Protein AF-A0A957WUE8-F1 (afdb_monomer)

Radius of gyration: 17.75 Å; Cα contacts (8 Å, |Δi|>4): 51; chains: 1; bounding box: 31×45×49 Å

Solvent-accessible surface area (backbone atoms only — not comparable to full-atom values): 7211 Å² total; per-residue (Å²): 131,87,86,70,81,79,68,88,46,72,67,47,45,59,75,66,65,68,94,65,69,52,59,74,86,46,88,83,69,72,92,52,35,81,82,57,84,63,49,58,64,50,58,54,53,50,49,57,65,71,68,47,90,60,97,74,84,88,83,90,88,83,77,65,88,89,73,46,63,64,24,46,49,42,42,35,46,56,55,40,45,75,71,75,43,90,77,88,84,81,59,62,85,82,68,52,58,80,90,70,69,75,81,79,133

Mean predicted aligned error: 7.58 Å

pLDDT: mean 86.25, std 13.27, range [43.59, 98.0]

Sequence (105 aa):
MSNHPLAKTLRDVFNEANPAPLQPGDRRYVDCTAVRGNDDAVKQLLNRITWSDELATTQLFTGHRGCGKSTELLRLQKRLEQVNYAVIYFEADDVIDVEDVVYSD

Foldseek 3Di:
DPPDPDDDDPVSVVVPPDLDQDAAPPPPDDDCCVVVVNDLPLVVVLCVVVVDPDPDDDDDDDDDPSPRSSNSVNNSCVVCVVVPDDDDDDDCVVPDPVVPPDDDD

Secondary structure (DSSP, 8-state):
---PPPP-SHHHHHHH---PPPPTT-TT----GGGTTT--HHHHHHHHHHS--SS---------TTSSHHHHHHHHHHHHHHTT-------HHHH--GGG-----

Structure (mmCIF, N/CA/C/O backbone):
data_AF-A0A957WUE8-F1
#
_entry.id   AF-A0A957WUE8-F1
#
loop_
_atom_site.group_PDB
_atom_site.id
_atom_site.type_symbol
_atom_site.label_atom_id
_atom_site.label_alt_id
_atom_site.label_comp_id
_atom_site.label_asym_id
_atom_site.label_entity_id
_atom_site.label_seq_id
_atom_site.pdbx_PDB_ins_code
_atom_site.Cartn_x
_atom_site.Cartn_y
_atom_site.Cartn_z
_atom_site.occupancy
_atom_site.B_iso_or_equiv
_atom_site.auth_seq_id
_atom_site.auth_comp_id
_atom_site.auth_asym_id
_atom_site.auth_atom_id
_atom_site.pdbx_PDB_model_num
ATOM 1 N N . MET A 1 1 ? -1.499 -14.944 -19.294 1.00 43.59 1 MET A N 1
ATOM 2 C CA . MET A 1 1 ? -0.138 -14.564 -19.732 1.00 43.59 1 MET A CA 1
ATOM 3 C C . MET A 1 1 ? -0.263 -13.275 -20.528 1.00 43.59 1 MET A C 1
ATOM 5 O O . MET A 1 1 ? -0.892 -13.309 -21.575 1.00 43.59 1 MET A O 1
ATOM 9 N N . SER A 1 2 ? 0.207 -12.133 -20.013 1.00 51.38 2 SER A N 1
ATOM 10 C CA . SER A 1 2 ? 0.182 -10.887 -20.790 1.00 51.38 2 SER A CA 1
ATOM 11 C C . SER A 1 2 ? 1.286 -10.933 -21.846 1.00 51.38 2 SER A C 1
ATOM 13 O O . SER A 1 2 ? 2.464 -11.098 -21.526 1.00 51.38 2 SER A O 1
ATOM 15 N N . ASN A 1 3 ? 0.878 -10.867 -23.110 1.00 59.09 3 ASN A N 1
ATOM 16 C CA . ASN A 1 3 ? 1.730 -11.030 -24.280 1.00 59.09 3 ASN A CA 1
ATOM 17 C C . ASN A 1 3 ? 2.454 -9.705 -24.573 1.00 59.09 3 ASN A C 1
ATOM 19 O O . ASN A 1 3 ? 2.099 -8.990 -25.505 1.00 59.09 3 ASN A O 1
ATOM 23 N N . HIS A 1 4 ? 3.411 -9.328 -23.723 1.00 66.75 4 HIS A N 1
ATOM 24 C CA . HIS A 1 4 ? 4.265 -8.179 -24.018 1.00 66.75 4 HIS A CA 1
ATOM 25 C C . HIS A 1 4 ? 5.366 -8.630 -24.983 1.00 66.75 4 HIS A C 1
ATOM 27 O O . HIS A 1 4 ? 6.120 -9.543 -24.628 1.00 66.75 4 HIS A O 1
ATOM 33 N N . PRO A 1 5 ? 5.470 -8.042 -26.188 1.00 76.44 5 PRO A N 1
ATOM 34 C CA . PRO A 1 5 ? 6.577 -8.339 -27.084 1.00 76.44 5 PRO A CA 1
ATOM 35 C C . PRO A 1 5 ? 7.899 -8.022 -26.378 1.00 76.44 5 PRO A C 1
ATOM 37 O O . PRO A 1 5 ? 8.038 -6.982 -25.738 1.00 76.44 5 PRO A O 1
ATOM 40 N N . LEU A 1 6 ? 8.866 -8.938 -26.462 1.00 82.75 6 LEU A N 1
ATOM 41 C CA . LEU A 1 6 ? 10.192 -8.706 -25.895 1.00 82.75 6 LEU A CA 1
ATOM 42 C C . LEU A 1 6 ? 10.879 -7.565 -26.652 1.00 82.75 6 LEU A C 1
ATOM 44 O O . LEU A 1 6 ? 10.886 -7.548 -27.886 1.00 82.75 6 LEU A O 1
ATOM 48 N N . ALA A 1 7 ? 11.474 -6.640 -25.898 1.00 88.44 7 ALA A N 1
ATOM 49 C CA . ALA A 1 7 ? 12.304 -5.573 -26.437 1.00 88.44 7 ALA A CA 1
ATOM 50 C C . ALA A 1 7 ? 13.466 -6.158 -27.259 1.00 88.44 7 ALA A C 1
ATOM 52 O O . ALA A 1 7 ? 14.087 -7.142 -26.848 1.00 88.44 7 ALA A O 1
ATOM 53 N N . LYS A 1 8 ? 13.764 -5.558 -28.418 1.00 93.56 8 LYS A N 1
ATOM 54 C CA . LYS A 1 8 ? 14.837 -6.016 -29.323 1.00 93.56 8 LYS A CA 1
ATOM 55 C C . LYS A 1 8 ? 16.024 -5.060 -29.350 1.00 93.56 8 LYS A C 1
ATOM 57 O O . LYS A 1 8 ? 17.119 -5.452 -29.744 1.00 93.56 8 LYS A O 1
ATOM 62 N N . THR A 1 9 ? 15.813 -3.815 -28.940 1.00 94.44 9 THR A N 1
ATOM 63 C CA . THR A 1 9 ? 16.832 -2.766 -28.898 1.00 94.44 9 THR A CA 1
ATOM 64 C C . THR A 1 9 ? 16.848 -2.062 -27.542 1.00 94.44 9 THR A C 1
ATOM 66 O O . THR A 1 9 ? 15.867 -2.088 -26.799 1.00 94.44 9 THR A O 1
ATOM 69 N N . LEU A 1 10 ? 17.949 -1.371 -27.224 1.00 91.81 10 LEU A N 1
ATOM 70 C CA . LEU A 1 10 ? 18.028 -0.521 -26.027 1.00 91.81 10 LEU A CA 1
ATOM 71 C C . LEU A 1 10 ? 16.997 0.615 -26.046 1.00 91.81 10 LEU A C 1
ATOM 73 O O . LEU A 1 10 ? 16.517 1.020 -24.992 1.00 91.81 10 LEU A O 1
ATOM 77 N N . ARG A 1 11 ? 16.631 1.107 -27.237 1.00 92.25 11 ARG A N 1
ATOM 78 C CA . ARG A 1 11 ? 15.576 2.113 -27.402 1.00 92.25 11 ARG A CA 1
ATOM 79 C C . ARG A 1 11 ? 14.217 1.557 -26.980 1.00 92.25 11 ARG A C 1
ATOM 81 O O . ARG A 1 11 ? 13.476 2.255 -26.298 1.00 92.25 11 ARG A O 1
ATOM 88 N N . ASP A 1 12 ? 13.920 0.311 -27.344 1.00 91.38 12 ASP A N 1
ATOM 89 C CA . ASP A 1 12 ? 12.683 -0.361 -26.929 1.00 91.38 12 ASP A CA 1
ATOM 90 C C . ASP A 1 12 ? 12.650 -0.517 -25.406 1.00 91.38 12 ASP A C 1
ATOM 92 O O . ASP A 1 12 ? 11.649 -0.200 -24.776 1.00 91.38 12 ASP A O 1
ATOM 96 N N . VAL A 1 13 ? 13.771 -0.929 -24.798 1.00 88.44 13 VAL A N 1
ATOM 97 C CA . VAL A 1 13 ? 13.881 -1.034 -23.333 1.00 88.44 13 VAL A CA 1
ATOM 98 C C . VAL A 1 13 ? 13.649 0.319 -22.667 1.00 88.44 13 VAL A C 1
ATOM 100 O O . VAL A 1 13 ? 12.870 0.395 -21.725 1.00 88.44 13 VAL A O 1
ATOM 103 N N . PHE A 1 14 ? 14.301 1.380 -23.148 1.00 88.19 14 PHE A N 1
ATOM 104 C CA . PHE A 1 14 ? 14.158 2.721 -22.581 1.00 88.19 14 PHE A CA 1
ATOM 105 C C . PHE A 1 14 ? 12.711 3.219 -22.642 1.00 88.19 14 PHE A C 1
ATOM 107 O O . PHE A 1 14 ? 12.207 3.745 -21.656 1.00 88.19 14 PHE A O 1
ATOM 114 N N . ASN A 1 15 ? 12.038 3.021 -23.777 1.00 86.12 15 ASN A N 1
ATOM 115 C CA . ASN A 1 15 ? 10.661 3.476 -23.958 1.00 86.12 15 ASN A CA 1
ATOM 116 C C . ASN A 1 15 ? 9.651 2.664 -23.135 1.00 86.12 15 ASN A C 1
ATOM 118 O O . ASN A 1 15 ? 8.626 3.214 -22.745 1.00 86.12 15 ASN A O 1
ATOM 122 N N . GLU A 1 16 ? 9.933 1.387 -22.857 1.00 84.31 16 GLU A N 1
ATOM 123 C CA . GLU A 1 16 ? 9.030 0.529 -22.079 1.00 84.31 16 GLU A CA 1
ATOM 124 C C . GLU A 1 16 ? 9.331 0.491 -20.577 1.00 84.31 16 GLU A C 1
ATOM 126 O O . GLU A 1 16 ? 8.492 0.069 -19.774 1.00 84.31 16 GLU A O 1
ATOM 131 N N . ALA A 1 17 ? 10.517 0.936 -20.161 1.00 82.56 17 ALA A N 1
ATOM 132 C CA . ALA A 1 17 ? 10.899 1.028 -18.759 1.00 82.56 17 ALA A CA 1
ATOM 133 C C . ALA A 1 17 ? 10.210 2.223 -18.078 1.00 82.56 17 ALA A C 1
ATOM 135 O O . ALA A 1 17 ? 10.828 3.248 -17.799 1.00 82.56 17 ALA A O 1
ATOM 136 N N . ASN A 1 18 ? 8.919 2.072 -17.777 1.00 82.19 18 ASN A N 1
ATOM 137 C CA . ASN A 1 18 ? 8.146 3.051 -17.021 1.00 82.19 18 ASN A CA 1
ATOM 138 C C . ASN A 1 18 ? 8.111 2.688 -15.518 1.00 82.19 18 ASN A C 1
ATOM 140 O O . ASN A 1 18 ? 7.484 1.684 -15.156 1.00 82.19 18 ASN A O 1
ATOM 144 N N . PRO A 1 19 ? 8.752 3.472 -14.627 1.00 82.00 19 PRO A N 1
ATOM 145 C CA . PRO A 1 19 ? 8.807 3.209 -13.188 1.00 82.00 19 PRO A CA 1
ATOM 146 C C . PRO A 1 19 ? 7.518 3.635 -12.458 1.00 82.00 19 PRO A C 1
ATOM 148 O O . PRO A 1 19 ? 7.558 4.399 -11.494 1.00 82.00 19 PRO A O 1
ATOM 151 N N . ALA A 1 20 ? 6.373 3.126 -12.907 1.00 89.44 20 ALA A N 1
ATOM 152 C CA . ALA A 1 20 ? 5.089 3.319 -12.243 1.00 89.44 20 ALA A CA 1
ATOM 153 C C . ALA A 1 20 ? 4.912 2.344 -11.057 1.00 89.44 20 ALA A C 1
ATOM 155 O O . ALA A 1 20 ? 5.487 1.246 -11.073 1.00 89.44 20 ALA A O 1
ATOM 156 N N . PRO A 1 21 ? 4.098 2.696 -10.041 1.00 92.81 21 PRO A N 1
ATOM 157 C CA . PRO A 1 21 ? 3.716 1.764 -8.982 1.00 92.81 21 PRO A CA 1
ATOM 158 C C . PRO A 1 21 ? 3.122 0.472 -9.560 1.00 92.81 21 PRO A C 1
ATOM 160 O O . PRO A 1 21 ? 2.310 0.502 -10.487 1.00 92.81 21 PRO A O 1
ATOM 163 N N . LEU A 1 22 ? 3.528 -0.680 -9.022 1.00 94.19 22 LEU A N 1
ATOM 164 C CA . LEU A 1 22 ? 3.008 -1.967 -9.481 1.00 94.19 22 LEU A CA 1
ATOM 165 C C . LEU A 1 22 ? 1.676 -2.270 -8.802 1.00 94.19 22 LEU A C 1
ATOM 167 O O . LEU A 1 22 ? 1.544 -2.146 -7.584 1.00 94.19 22 LEU A O 1
ATOM 171 N N . GLN A 1 23 ? 0.714 -2.736 -9.595 1.00 95.38 23 GLN A N 1
ATOM 172 C CA . GLN A 1 23 ? -0.584 -3.152 -9.082 1.00 95.38 23 GLN A CA 1
ATOM 173 C C . GLN A 1 23 ? -0.471 -4.466 -8.288 1.00 95.38 23 GLN A C 1
ATOM 175 O O . GLN A 1 23 ? 0.395 -5.303 -8.573 1.00 95.38 23 GLN A O 1
ATOM 180 N N . PRO A 1 24 ? -1.347 -4.711 -7.302 1.00 94.94 24 PRO A N 1
ATOM 181 C CA . PRO A 1 24 ? -1.269 -5.923 -6.497 1.00 94.94 24 PRO A CA 1
ATOM 182 C C . PRO A 1 24 ? -1.470 -7.207 -7.319 1.00 94.94 24 PRO A C 1
ATOM 184 O O . PRO A 1 24 ? -2.545 -7.460 -7.865 1.00 94.94 24 PRO A O 1
ATOM 187 N N . GLY A 1 25 ? -0.458 -8.079 -7.331 1.00 93.81 25 GLY A N 1
ATOM 188 C CA . GLY A 1 25 ? -0.444 -9.308 -8.139 1.00 93.81 25 GLY A CA 1
ATOM 189 C C . GLY A 1 25 ? 0.251 -9.156 -9.495 1.00 93.81 25 GLY A C 1
ATOM 190 O O . GLY A 1 25 ? 0.271 -10.107 -10.275 1.00 93.81 25 GLY A O 1
ATOM 191 N N . ASP A 1 26 ? 0.841 -7.992 -9.781 1.00 94.06 26 ASP A N 1
ATOM 192 C CA . ASP A 1 26 ? 1.690 -7.807 -10.952 1.00 94.06 26 ASP A CA 1
ATOM 193 C C . ASP A 1 26 ? 2.901 -8.754 -10.907 1.00 94.06 26 ASP A C 1
ATOM 195 O O . ASP A 1 26 ? 3.655 -8.797 -9.933 1.00 94.06 26 ASP A O 1
ATOM 199 N N . ARG A 1 27 ? 3.111 -9.493 -12.000 1.00 91.44 27 ARG A N 1
ATOM 200 C CA . ARG A 1 27 ? 4.206 -10.465 -12.160 1.00 91.44 27 ARG A CA 1
ATOM 201 C C . ARG A 1 27 ? 5.607 -9.851 -12.0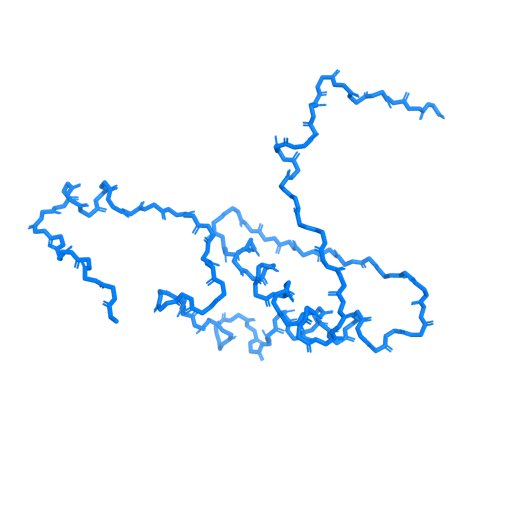83 1.00 91.44 27 ARG A C 1
ATOM 203 O O . ARG A 1 27 ? 6.578 -10.592 -11.980 1.00 91.44 27 ARG A O 1
ATOM 210 N N . ARG A 1 28 ? 5.725 -8.529 -12.231 1.00 90.12 28 ARG A N 1
ATOM 211 C CA . ARG A 1 28 ? 6.993 -7.792 -12.140 1.00 90.12 28 ARG A CA 1
ATOM 212 C C . ARG A 1 28 ? 7.423 -7.555 -10.693 1.00 90.12 28 ARG A C 1
ATOM 214 O O . ARG A 1 28 ? 8.555 -7.134 -10.479 1.00 90.12 28 ARG A O 1
ATOM 221 N N . TYR A 1 29 ? 6.541 -7.784 -9.716 1.00 92.94 29 TYR A N 1
ATOM 222 C CA . TYR A 1 29 ? 6.880 -7.613 -8.309 1.00 92.94 29 TYR A CA 1
ATOM 223 C C . TYR A 1 29 ? 7.952 -8.620 -7.889 1.00 92.94 29 TYR A C 1
ATOM 225 O O . TYR A 1 29 ? 7.809 -9.824 -8.100 1.00 92.94 29 TYR A O 1
ATOM 233 N N . VAL A 1 30 ? 9.007 -8.114 -7.258 1.00 92.06 30 VAL A N 1
ATOM 234 C CA . VAL A 1 30 ? 10.072 -8.920 -6.664 1.00 92.06 30 VAL A CA 1
ATOM 235 C C . VAL A 1 30 ? 10.049 -8.679 -5.165 1.00 92.06 30 VAL A C 1
ATOM 237 O O . VAL A 1 30 ? 10.124 -7.536 -4.717 1.00 92.06 30 VAL A O 1
ATOM 240 N N . ASP A 1 31 ? 9.943 -9.760 -4.397 1.00 90.94 31 ASP A N 1
ATOM 241 C CA . ASP A 1 31 ? 10.024 -9.693 -2.945 1.00 90.94 31 ASP A CA 1
ATOM 242 C C . ASP A 1 31 ? 11.474 -9.421 -2.518 1.00 90.94 31 ASP A C 1
ATOM 244 O O . ASP A 1 31 ? 12.371 -10.248 -2.694 1.00 90.94 31 ASP A O 1
ATOM 248 N N . CYS A 1 32 ? 11.696 -8.229 -1.967 1.00 88.75 32 CYS A N 1
ATOM 249 C CA . CYS A 1 32 ? 12.985 -7.789 -1.451 1.00 88.75 32 CYS A CA 1
ATOM 250 C C . CYS A 1 32 ? 13.080 -7.867 0.082 1.00 88.75 32 CYS A C 1
ATOM 252 O O . CYS A 1 32 ? 14.026 -7.311 0.642 1.00 88.75 32 CYS A O 1
ATOM 254 N N . THR A 1 33 ? 12.147 -8.515 0.786 1.00 89.06 33 THR A N 1
ATOM 255 C CA . THR A 1 33 ? 12.124 -8.560 2.259 1.00 89.06 33 THR A CA 1
ATOM 256 C C . THR A 1 33 ? 13.447 -9.058 2.845 1.00 89.06 33 THR A C 1
ATOM 258 O O . THR A 1 33 ? 13.986 -8.422 3.751 1.00 89.06 33 THR A O 1
ATOM 261 N N . ALA A 1 34 ? 14.047 -10.103 2.266 1.00 89.38 34 ALA A N 1
ATOM 262 C CA . ALA A 1 34 ? 15.321 -10.662 2.734 1.00 89.38 34 ALA A CA 1
ATOM 263 C C . ALA A 1 34 ? 16.481 -9.645 2.743 1.00 89.38 34 ALA A C 1
ATOM 265 O O . ALA A 1 34 ? 17.389 -9.745 3.563 1.00 89.38 34 ALA A O 1
ATOM 266 N N . VAL A 1 35 ? 16.444 -8.643 1.858 1.00 87.19 35 VAL A N 1
ATOM 267 C CA . VAL A 1 35 ? 17.472 -7.591 1.753 1.00 87.19 35 VAL A CA 1
ATOM 268 C C . VAL A 1 35 ? 17.026 -6.260 2.370 1.00 87.19 35 VAL A C 1
ATOM 270 O O . VAL A 1 35 ? 17.790 -5.299 2.382 1.00 87.19 35 VAL A O 1
ATOM 273 N N . ARG A 1 36 ? 15.800 -6.193 2.906 1.00 82.31 36 ARG A N 1
ATOM 274 C CA . ARG A 1 36 ? 15.190 -5.016 3.554 1.00 82.31 36 ARG A CA 1
ATOM 275 C C . ARG A 1 36 ? 14.981 -5.242 5.055 1.00 82.31 36 ARG A C 1
ATOM 277 O O . ARG A 1 36 ? 13.942 -4.902 5.604 1.00 82.31 36 ARG A O 1
ATOM 284 N N . GLY A 1 37 ? 15.964 -5.850 5.717 1.00 80.25 37 GLY A N 1
ATOM 285 C CA . GLY A 1 37 ? 15.910 -6.100 7.162 1.00 80.25 37 GLY A CA 1
ATOM 286 C C . GLY A 1 37 ? 15.061 -7.306 7.572 1.00 80.25 37 GLY A C 1
ATOM 287 O O . GLY A 1 37 ? 14.817 -7.487 8.759 1.00 80.25 37 GLY A O 1
ATOM 288 N N . ASN A 1 38 ? 14.663 -8.148 6.612 1.00 83.12 38 ASN A N 1
ATOM 289 C CA . ASN A 1 38 ? 13.938 -9.398 6.839 1.00 83.12 38 ASN A CA 1
ATOM 290 C C . ASN A 1 38 ? 12.554 -9.224 7.492 1.00 83.12 38 ASN A C 1
ATOM 292 O O . ASN A 1 38 ? 12.085 -10.110 8.204 1.00 83.12 38 ASN A O 1
ATOM 296 N N . ASP A 1 39 ? 11.896 -8.094 7.223 1.00 85.00 39 ASP A N 1
ATOM 297 C CA . ASP A 1 39 ? 10.546 -7.807 7.704 1.00 85.00 39 ASP A CA 1
ATOM 298 C C . ASP A 1 39 ? 9.638 -7.282 6.569 1.00 85.00 39 ASP A C 1
ATOM 300 O O . ASP A 1 39 ? 10.057 -6.492 5.718 1.00 85.00 39 ASP A O 1
ATOM 304 N N . ASP A 1 40 ? 8.391 -7.760 6.518 1.00 89.88 40 ASP A N 1
ATOM 305 C CA . ASP A 1 40 ? 7.388 -7.338 5.530 1.00 89.88 40 ASP A CA 1
ATOM 306 C C . ASP A 1 40 ? 6.689 -6.079 6.053 1.00 89.88 40 ASP A C 1
ATOM 308 O O . ASP A 1 40 ? 5.760 -6.149 6.862 1.00 89.88 40 ASP A O 1
ATOM 312 N N . ALA A 1 41 ? 7.124 -4.915 5.567 1.00 89.88 41 ALA A N 1
ATOM 313 C CA . ALA A 1 41 ? 6.552 -3.625 5.948 1.00 89.88 41 ALA A CA 1
ATOM 314 C C . ALA A 1 41 ? 5.025 -3.569 5.752 1.00 89.88 41 ALA A C 1
ATOM 316 O O . ALA A 1 41 ? 4.319 -2.984 6.574 1.00 89.88 41 ALA A O 1
ATOM 317 N N . VAL A 1 42 ? 4.488 -4.230 4.717 1.00 94.06 42 VAL A N 1
ATOM 318 C CA . VAL A 1 42 ? 3.037 -4.288 4.483 1.00 94.06 42 VAL A CA 1
ATOM 319 C C . VAL A 1 42 ? 2.348 -5.084 5.583 1.00 94.06 42 VAL A C 1
ATOM 321 O O . VAL A 1 42 ? 1.286 -4.689 6.060 1.00 94.06 42 VAL A O 1
ATOM 324 N N . LYS A 1 43 ? 2.944 -6.198 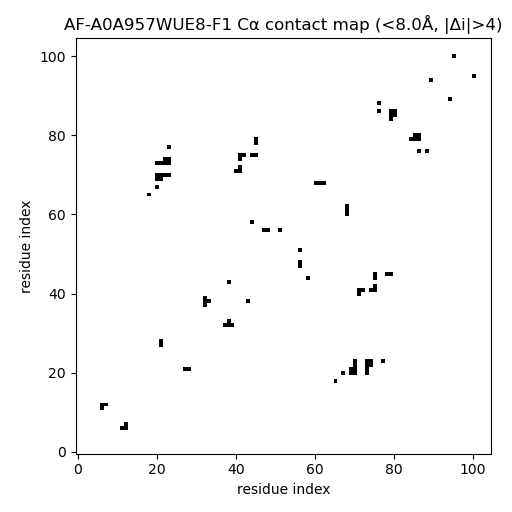6.020 1.00 95.00 43 LYS A N 1
ATOM 325 C CA . LYS A 1 43 ? 2.414 -6.995 7.134 1.00 95.00 43 LYS A CA 1
ATOM 326 C C . LYS A 1 43 ? 2.446 -6.210 8.447 1.00 95.00 43 LYS A C 1
ATOM 328 O O . LYS A 1 43 ? 1.475 -6.263 9.195 1.00 95.00 43 LYS A O 1
ATOM 333 N N . GLN A 1 44 ? 3.515 -5.463 8.713 1.00 94.12 44 GLN A N 1
ATOM 334 C CA . GLN A 1 44 ? 3.610 -4.628 9.915 1.00 94.12 44 GLN A CA 1
ATOM 335 C C . GLN A 1 44 ? 2.532 -3.539 9.952 1.00 94.12 44 GL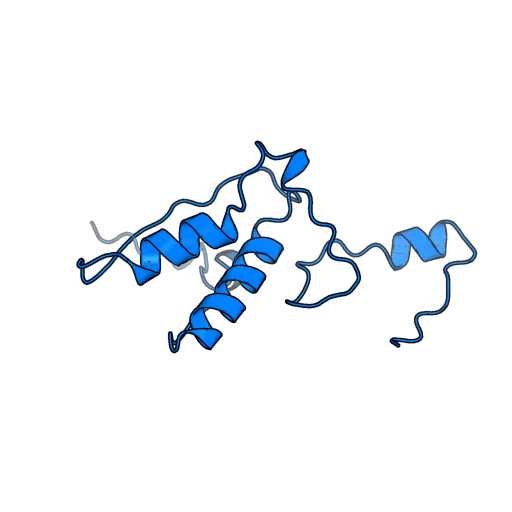N A C 1
ATOM 337 O O . GLN A 1 44 ? 1.874 -3.366 10.978 1.00 94.12 44 GLN A O 1
ATOM 342 N N . LEU A 1 45 ? 2.325 -2.833 8.834 1.00 96.19 45 LEU A N 1
ATOM 343 C CA . LEU A 1 45 ? 1.280 -1.813 8.721 1.00 96.19 45 LEU A CA 1
ATOM 344 C C . LEU A 1 45 ? -0.117 -2.425 8.878 1.00 96.19 45 LEU A C 1
ATOM 346 O O . LEU A 1 45 ? -0.910 -1.924 9.671 1.00 96.19 45 LEU A O 1
ATOM 350 N N . LEU A 1 46 ? -0.388 -3.544 8.197 1.00 97.06 46 LEU A N 1
ATOM 351 C CA . LEU A 1 46 ? -1.656 -4.267 8.311 1.00 97.06 46 LEU A CA 1
ATOM 352 C C . LEU A 1 46 ? -1.951 -4.660 9.761 1.00 97.06 46 LEU A C 1
ATOM 354 O O . LEU A 1 46 ? -3.037 -4.384 10.261 1.00 97.06 46 LEU A O 1
ATOM 358 N N . ASN A 1 47 ? -0.985 -5.269 10.450 1.00 96.06 47 ASN A N 1
ATOM 359 C CA . ASN A 1 47 ? -1.146 -5.677 11.844 1.00 96.06 47 ASN A CA 1
ATOM 360 C C . ASN A 1 47 ? -1.397 -4.469 12.750 1.00 96.06 47 ASN A C 1
ATOM 362 O O . ASN A 1 47 ? -2.277 -4.514 13.600 1.00 96.06 47 ASN A O 1
ATOM 366 N N . ARG A 1 48 ? -0.663 -3.367 12.551 1.00 95.62 48 ARG A N 1
ATOM 367 C CA . ARG A 1 48 ? -0.861 -2.150 13.346 1.00 95.62 48 ARG A CA 1
ATOM 368 C C . ARG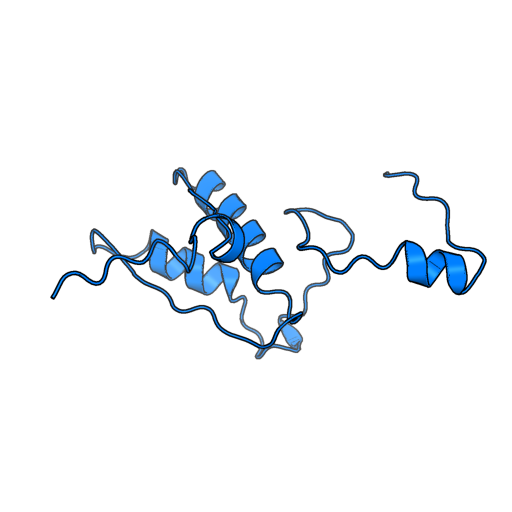 A 1 48 ? -2.262 -1.561 13.175 1.00 95.62 48 ARG A C 1
ATOM 370 O O . ARG A 1 48 ? -2.824 -1.108 14.161 1.00 95.62 48 ARG A O 1
ATOM 377 N N . ILE A 1 49 ? -2.811 -1.576 11.962 1.00 95.88 49 ILE A N 1
ATOM 378 C CA . ILE A 1 49 ? -4.167 -1.075 11.690 1.00 95.88 49 ILE A CA 1
ATOM 379 C C . ILE A 1 49 ? -5.229 -2.036 12.244 1.00 95.88 49 ILE A C 1
ATOM 381 O O . ILE A 1 49 ? -6.198 -1.596 12.849 1.00 95.88 49 ILE A O 1
ATOM 385 N N . THR A 1 50 ? -5.055 -3.344 12.043 1.00 95.75 50 THR A N 1
ATOM 386 C CA . THR A 1 50 ? -6.092 -4.353 12.338 1.00 95.75 50 THR A CA 1
ATOM 387 C C . THR A 1 50 ? -6.127 -4.823 13.788 1.00 95.75 50 THR A C 1
ATOM 389 O O . THR A 1 50 ? -7.153 -5.331 14.227 1.00 95.75 50 THR A O 1
ATOM 392 N N . TRP A 1 51 ? -5.026 -4.693 14.531 1.00 96.06 51 TRP A N 1
ATOM 393 C CA . TRP A 1 51 ? -4.948 -5.106 15.938 1.00 96.06 51 TRP A CA 1
ATOM 394 C C . TRP A 1 51 ? -5.116 -3.951 16.923 1.00 96.06 51 TRP A C 1
ATOM 396 O O . TRP A 1 51 ? -5.032 -4.174 18.127 1.00 96.06 51 TRP A O 1
ATOM 406 N N . SER A 1 52 ? -5.264 -2.717 16.444 1.00 95.50 52 SER A N 1
ATOM 407 C CA . SER A 1 52 ? -5.437 -1.578 17.337 1.00 95.50 52 SER A CA 1
ATOM 408 C C . SER A 1 52 ? -6.865 -1.529 17.869 1.00 95.50 52 SER A C 1
ATOM 410 O O . SER A 1 52 ? -7.812 -1.552 17.089 1.00 95.50 52 SER A O 1
ATOM 412 N N . ASP A 1 53 ? -6.999 -1.407 19.189 1.00 94.44 53 ASP A N 1
ATOM 413 C CA . ASP A 1 53 ? -8.276 -1.101 19.844 1.00 94.44 53 ASP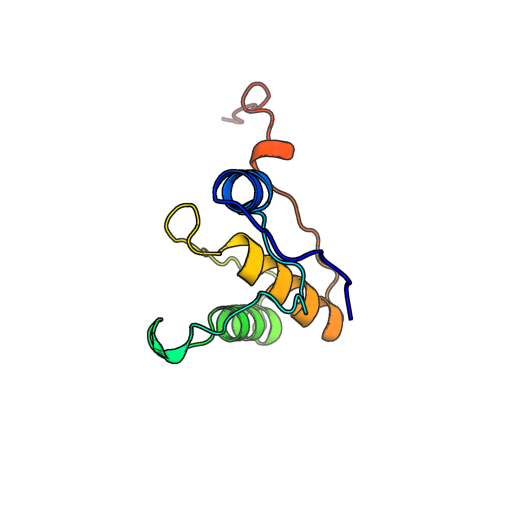 A CA 1
ATOM 414 C C . ASP A 1 53 ? -8.635 0.399 19.749 1.00 94.44 53 ASP A C 1
ATOM 416 O O . ASP A 1 53 ? -9.744 0.803 20.098 1.00 94.44 53 ASP A O 1
ATOM 420 N N . GLU A 1 54 ? -7.703 1.239 19.278 1.00 92.88 54 GLU A N 1
ATOM 421 C CA . GLU A 1 54 ? -7.927 2.669 19.065 1.00 92.88 54 GLU A CA 1
ATOM 422 C C . GLU A 1 54 ? -8.770 2.905 17.810 1.00 92.88 54 GLU A C 1
ATOM 424 O O . GLU A 1 54 ? -8.585 2.262 16.776 1.00 92.88 54 GLU A O 1
ATOM 429 N N . LEU A 1 55 ? -9.652 3.907 17.862 1.00 84.00 55 LEU A N 1
ATOM 430 C CA . LEU A 1 55 ? -10.520 4.261 16.732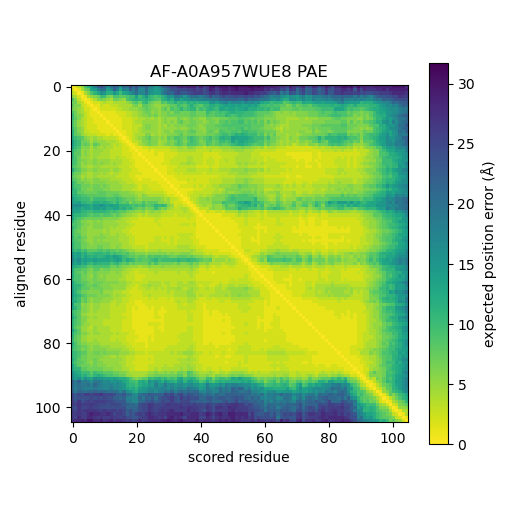 1.00 84.00 55 LEU A CA 1
ATOM 431 C C . LEU A 1 55 ? -9.746 4.764 15.505 1.00 84.00 55 LEU A C 1
ATOM 433 O O . LEU A 1 55 ? -10.244 4.673 14.384 1.00 84.00 55 LEU A O 1
ATOM 437 N N . ALA A 1 56 ? -8.552 5.324 15.706 1.00 89.25 56 ALA A N 1
ATOM 438 C CA . ALA A 1 56 ? -7.725 5.865 14.641 1.00 89.25 56 ALA A CA 1
ATOM 439 C C . ALA A 1 56 ? -6.246 5.604 14.917 1.00 89.25 56 ALA A C 1
ATOM 441 O O . ALA A 1 56 ? -5.754 5.786 16.029 1.00 89.25 56 ALA A O 1
ATOM 442 N N . THR A 1 57 ? -5.518 5.226 13.870 1.00 94.00 57 THR A N 1
ATOM 443 C CA . THR A 1 57 ? -4.070 5.052 13.924 1.00 94.00 57 THR A CA 1
ATOM 444 C C . THR A 1 57 ? -3.419 5.814 12.779 1.00 94.00 57 THR A C 1
ATOM 446 O O . THR A 1 57 ? -3.976 5.907 11.688 1.00 94.00 57 THR A O 1
ATOM 449 N N . THR A 1 58 ? -2.220 6.339 13.021 1.00 94.50 58 THR A N 1
ATOM 450 C CA . THR A 1 58 ? -1.436 7.057 12.009 1.00 94.50 58 THR A CA 1
ATOM 451 C C . THR A 1 58 ? -0.096 6.363 11.840 1.00 94.50 58 THR A C 1
ATOM 453 O O . THR A 1 58 ? 0.602 6.094 12.821 1.00 94.50 58 THR A O 1
ATOM 456 N N . GLN A 1 59 ? 0.282 6.060 10.599 1.00 94.25 59 GLN A N 1
ATOM 457 C CA . GLN A 1 59 ? 1.577 5.460 10.285 1.00 94.25 59 GLN A CA 1
ATOM 458 C C . GLN A 1 59 ? 2.342 6.317 9.286 1.00 94.25 59 GLN A C 1
ATOM 460 O O . GLN A 1 59 ? 1.818 6.714 8.250 1.00 94.25 59 GLN A O 1
ATOM 465 N N . LEU A 1 60 ? 3.617 6.550 9.586 1.00 94.12 60 LEU A N 1
ATOM 466 C CA . LEU A 1 60 ? 4.555 7.185 8.675 1.00 94.12 60 LEU A CA 1
ATOM 467 C C . LEU A 1 60 ? 5.329 6.101 7.917 1.00 94.12 60 LEU A C 1
ATOM 469 O O . LEU A 1 60 ? 6.105 5.358 8.517 1.00 94.12 60 LEU A O 1
ATOM 473 N N . PHE A 1 61 ? 5.132 6.022 6.602 1.00 92.62 61 PHE A N 1
ATOM 474 C CA . PHE A 1 61 ? 5.847 5.093 5.728 1.00 92.62 61 PHE A CA 1
ATOM 475 C C . PHE A 1 61 ? 6.763 5.858 4.764 1.00 92.62 61 PHE A C 1
ATOM 477 O O . PHE A 1 61 ? 6.313 6.454 3.786 1.00 92.62 61 PHE A O 1
ATOM 484 N N . THR A 1 62 ? 8.063 5.880 5.063 1.00 91.62 62 THR A N 1
ATOM 485 C CA . THR A 1 62 ? 9.049 6.743 4.391 1.00 91.62 62 THR A CA 1
ATOM 486 C C . THR A 1 62 ? 10.105 5.954 3.627 1.00 91.62 62 THR A C 1
ATOM 488 O O . THR A 1 62 ? 10.233 4.738 3.738 1.00 91.62 62 THR A O 1
ATOM 491 N N . GLY A 1 63 ? 10.856 6.665 2.786 1.00 88.81 63 GLY A N 1
ATOM 492 C CA . GLY A 1 63 ? 11.914 6.099 1.957 1.00 88.81 63 GLY A CA 1
ATOM 493 C C . GLY A 1 63 ? 12.177 6.947 0.717 1.00 88.81 63 GLY A C 1
ATOM 494 O O . GLY A 1 63 ? 11.359 7.788 0.334 1.00 88.81 63 GLY A O 1
ATOM 495 N N . HIS A 1 64 ? 13.308 6.713 0.059 1.00 90.19 64 HIS A N 1
ATOM 496 C CA . HIS A 1 64 ? 13.728 7.475 -1.120 1.00 90.19 64 HIS A CA 1
ATOM 497 C C . HIS A 1 64 ? 12.733 7.381 -2.295 1.00 90.19 64 HIS A C 1
ATOM 499 O O . HIS A 1 64 ? 11.918 6.455 -2.392 1.00 90.19 64 HIS A O 1
ATOM 505 N N . ARG A 1 65 ? 12.770 8.354 -3.213 1.00 88.19 65 ARG A N 1
ATOM 506 C CA . ARG A 1 65 ? 12.005 8.288 -4.471 1.00 88.19 65 ARG A CA 1
ATOM 507 C C . ARG A 1 65 ? 12.407 7.024 -5.244 1.00 88.19 65 ARG A C 1
ATOM 509 O O . ARG A 1 65 ? 13.580 6.680 -5.296 1.00 88.19 65 ARG A O 1
ATOM 516 N N . GLY A 1 66 ? 11.426 6.311 -5.796 1.00 87.56 66 GLY A N 1
ATOM 517 C CA . GLY A 1 66 ? 11.672 5.082 -6.559 1.00 87.56 66 GLY A CA 1
ATOM 518 C C . GLY A 1 66 ? 11.973 3.822 -5.735 1.00 87.56 66 GLY A C 1
ATOM 519 O O . GLY A 1 66 ? 12.146 2.765 -6.327 1.00 87.56 66 GLY A O 1
ATOM 520 N N . CYS A 1 67 ? 11.974 3.859 -4.392 1.00 89.38 67 CYS A N 1
ATOM 521 C CA . CYS A 1 67 ? 12.217 2.645 -3.588 1.00 89.38 67 CYS A CA 1
ATOM 522 C C . CYS A 1 67 ? 11.019 1.668 -3.513 1.00 89.38 67 CYS A C 1
ATOM 524 O O . CYS A 1 67 ? 11.121 0.607 -2.893 1.00 89.38 67 CYS A O 1
ATOM 526 N N . GLY A 1 68 ? 9.894 2.007 -4.155 1.00 91.56 68 GLY A N 1
ATOM 527 C CA . GLY A 1 68 ? 8.705 1.154 -4.252 1.00 91.56 68 GLY A CA 1
ATOM 528 C C . GLY A 1 68 ? 7.604 1.433 -3.225 1.00 91.56 68 GLY A C 1
ATOM 529 O O . GLY A 1 68 ? 6.707 0.613 -3.094 1.00 91.56 68 GLY A O 1
ATOM 530 N N . LYS A 1 69 ? 7.629 2.570 -2.513 1.00 93.00 69 LYS A N 1
ATOM 531 C CA . LYS A 1 69 ? 6.623 2.887 -1.476 1.00 93.00 69 LYS A CA 1
ATOM 532 C C . LYS A 1 69 ? 5.180 2.767 -1.970 1.00 93.00 69 LYS A C 1
ATOM 534 O O . LYS A 1 69 ? 4.401 2.057 -1.354 1.00 93.00 69 LYS A O 1
ATOM 539 N N . SER A 1 70 ? 4.841 3.405 -3.092 1.00 94.50 70 SER A N 1
ATOM 540 C CA . SER A 1 70 ? 3.485 3.354 -3.653 1.00 94.50 70 SER A CA 1
ATOM 541 C C . SER A 1 70 ? 3.074 1.926 -4.025 1.00 94.50 70 SER A C 1
ATOM 543 O O . SER A 1 70 ? 1.957 1.522 -3.737 1.00 94.50 70 SER A O 1
ATOM 545 N N . THR A 1 71 ? 3.995 1.113 -4.560 1.00 95.12 71 THR A N 1
ATOM 546 C CA . THR A 1 71 ? 3.756 -0.321 -4.799 1.00 95.12 71 THR A CA 1
ATOM 547 C C . THR A 1 71 ? 3.394 -1.057 -3.505 1.00 95.12 71 THR A C 1
ATOM 549 O O . THR A 1 71 ? 2.448 -1.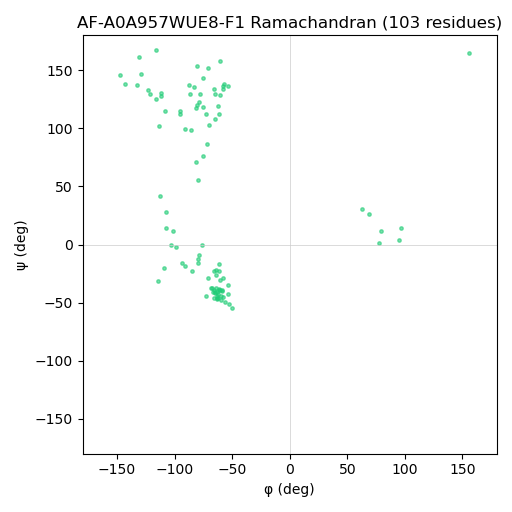841 -3.483 1.00 95.12 71 THR A O 1
ATOM 552 N N . GLU A 1 72 ? 4.124 -0.810 -2.415 1.00 95.25 72 GLU A N 1
ATOM 553 C CA . GLU A 1 72 ? 3.840 -1.431 -1.115 1.00 95.25 72 GLU A CA 1
ATOM 554 C C . GLU A 1 72 ? 2.512 -0.937 -0.512 1.00 95.25 72 GLU A C 1
ATOM 556 O O . GLU A 1 72 ? 1.756 -1.738 0.036 1.00 95.25 72 GLU A O 1
ATOM 561 N N . LEU A 1 73 ? 2.166 0.343 -0.680 1.00 96.19 73 LEU A N 1
ATOM 562 C CA . LEU A 1 73 ? 0.871 0.886 -0.250 1.00 96.19 73 LEU A CA 1
ATOM 563 C C . LEU A 1 73 ? -0.306 0.293 -1.040 1.00 96.19 73 LEU A C 1
ATOM 565 O O . LEU A 1 73 ? -1.314 -0.058 -0.435 1.00 96.19 73 LEU A O 1
ATOM 569 N N . LEU A 1 74 ? -0.169 0.077 -2.353 1.00 96.69 74 LEU A N 1
ATOM 570 C CA . LEU A 1 74 ? -1.189 -0.624 -3.148 1.00 96.69 74 LEU A CA 1
ATOM 571 C C . LEU A 1 74 ? -1.345 -2.089 -2.700 1.00 96.69 74 LEU A C 1
ATOM 573 O O . LEU A 1 74 ? -2.458 -2.618 -2.634 1.00 96.69 74 LEU A O 1
ATOM 577 N N . ARG A 1 75 ? -0.244 -2.767 -2.340 1.00 96.56 75 ARG A N 1
ATOM 578 C CA . ARG A 1 75 ? -0.308 -4.113 -1.734 1.00 96.56 75 ARG A CA 1
ATOM 579 C C . ARG A 1 75 ? -1.034 -4.088 -0.387 1.00 96.56 75 ARG A C 1
ATOM 581 O O . ARG A 1 75 ? -1.816 -5.002 -0.121 1.00 96.56 75 ARG A O 1
ATOM 588 N N . LEU A 1 76 ? -0.789 -3.070 0.441 1.00 97.50 76 LEU A N 1
ATOM 589 C CA . LEU A 1 76 ? -1.485 -2.872 1.714 1.00 97.50 76 LEU A CA 1
ATOM 590 C C . LEU A 1 76 ? -2.982 -2.638 1.501 1.00 97.50 76 LEU A C 1
ATOM 592 O O . LEU A 1 76 ? -3.773 -3.316 2.152 1.00 97.50 76 LEU A O 1
ATOM 596 N N . GLN A 1 77 ? -3.357 -1.765 0.561 1.00 97.88 77 GLN A N 1
ATOM 597 C CA . GLN A 1 77 ? -4.751 -1.516 0.184 1.00 97.88 77 GLN A CA 1
ATOM 598 C C . GLN A 1 77 ? -5.482 -2.833 -0.090 1.00 97.88 77 GLN A C 1
ATOM 600 O O . GLN A 1 77 ? -6.469 -3.131 0.577 1.00 97.88 77 GLN A O 1
ATOM 605 N N . LYS A 1 78 ? -4.947 -3.679 -0.983 1.00 97.94 78 LYS A N 1
ATOM 606 C CA . LYS A 1 78 ? -5.578 -4.971 -1.296 1.00 97.94 78 LYS A CA 1
ATOM 607 C C . LYS A 1 78 ? -5.727 -5.874 -0.070 1.00 97.94 78 LYS A C 1
ATOM 609 O O . LYS A 1 78 ? -6.737 -6.559 0.060 1.00 97.94 78 LYS A O 1
ATOM 614 N N . ARG A 1 79 ? -4.727 -5.919 0.819 1.00 97.88 79 ARG A N 1
ATOM 615 C CA . ARG A 1 79 ? -4.801 -6.742 2.040 1.00 97.88 79 ARG A CA 1
ATOM 616 C C . ARG A 1 79 ? -5.835 -6.206 3.034 1.00 97.88 79 ARG A C 1
ATOM 618 O O . ARG A 1 79 ? -6.506 -7.013 3.662 1.00 97.88 79 ARG A O 1
ATOM 625 N N . LEU A 1 80 ? -5.970 -4.886 3.158 1.00 98.00 80 LEU A N 1
ATOM 626 C CA . LEU A 1 80 ? -6.982 -4.234 3.996 1.00 98.00 80 LEU A CA 1
ATOM 627 C C . LEU A 1 80 ? -8.400 -4.493 3.468 1.00 98.00 80 LEU A C 1
ATOM 629 O O . LEU A 1 80 ? -9.275 -4.902 4.230 1.00 98.00 80 LEU A O 1
ATOM 633 N N . GLU A 1 81 ? -8.610 -4.351 2.159 1.00 98.00 81 GLU A N 1
ATOM 634 C CA . GLU A 1 81 ? -9.889 -4.663 1.503 1.00 98.00 81 GLU A CA 1
ATOM 635 C C . GLU A 1 81 ? -10.292 -6.133 1.715 1.00 98.00 81 GLU A C 1
ATOM 637 O O . GLU A 1 81 ? -11.451 -6.432 1.997 1.00 98.00 81 GLU A O 1
ATOM 642 N N . GLN A 1 82 ? -9.329 -7.063 1.666 1.00 97.75 82 GLN A N 1
ATOM 643 C CA . GLN A 1 82 ? -9.558 -8.489 1.947 1.00 97.75 82 GLN A CA 1
ATOM 644 C C . GLN A 1 82 ? -9.998 -8.779 3.389 1.00 97.75 82 GLN A C 1
ATOM 646 O O . GLN A 1 82 ? -10.594 -9.828 3.635 1.00 97.75 82 GLN A O 1
ATOM 651 N N . VAL A 1 83 ? -9.714 -7.877 4.330 1.00 97.25 83 VAL A N 1
ATOM 652 C CA . VAL A 1 83 ? -10.169 -7.964 5.726 1.00 97.25 83 VAL A CA 1
ATOM 653 C C . VAL A 1 83 ? -11.265 -6.936 6.037 1.00 97.25 83 VAL A C 1
ATOM 655 O O . VAL A 1 83 ? -11.447 -6.551 7.187 1.00 97.25 83 VAL A O 1
ATOM 658 N N . ASN A 1 84 ? -12.042 -6.557 5.014 1.00 96.69 84 ASN A N 1
ATOM 659 C CA . ASN A 1 84 ? -13.260 -5.737 5.084 1.00 96.69 84 ASN A CA 1
ATOM 660 C C . ASN A 1 84 ? -13.062 -4.262 5.472 1.00 96.69 84 ASN A C 1
ATOM 662 O O . ASN A 1 84 ? -13.990 -3.631 5.980 1.00 96.69 84 ASN A O 1
ATOM 666 N N . TYR A 1 85 ? -11.892 -3.686 5.201 1.00 97.12 85 TYR A N 1
ATOM 667 C CA . TYR A 1 85 ? -11.706 -2.238 5.300 1.00 97.12 85 TYR A CA 1
ATOM 668 C C . TYR A 1 85 ? -12.084 -1.562 3.982 1.00 97.12 85 TYR A C 1
ATOM 670 O O . TYR A 1 85 ? -11.697 -2.012 2.904 1.00 97.12 85 TYR A O 1
ATOM 678 N N . ALA A 1 86 ? -12.788 -0.435 4.073 1.00 97.31 86 ALA A N 1
ATOM 679 C CA . ALA A 1 86 ? -12.891 0.501 2.962 1.00 97.31 86 ALA A CA 1
ATOM 680 C C . ALA A 1 86 ? -11.605 1.337 2.908 1.00 97.31 86 ALA A C 1
ATOM 682 O O . ALA A 1 86 ? -11.245 1.981 3.893 1.00 97.31 86 ALA A O 1
ATOM 683 N N . VAL A 1 87 ? -10.907 1.317 1.772 1.00 96.62 87 VAL A N 1
ATOM 684 C CA . VAL A 1 87 ? -9.638 2.033 1.594 1.00 96.62 87 VAL A CA 1
ATOM 685 C C . VAL A 1 87 ? -9.830 3.173 0.604 1.00 96.62 87 VAL A C 1
ATOM 687 O O . VAL A 1 87 ? -10.312 2.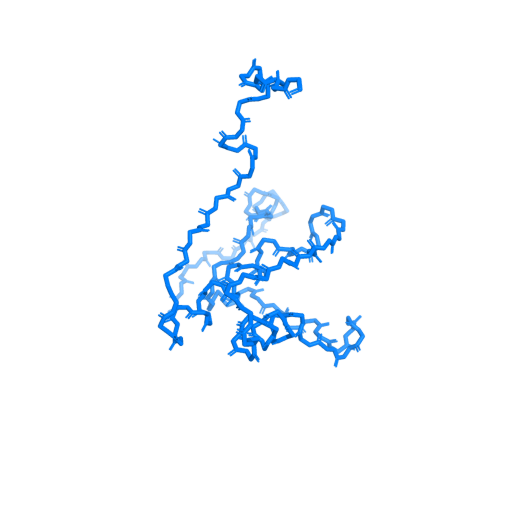969 -0.506 1.00 96.62 87 VAL A O 1
ATOM 690 N N . ILE A 1 88 ? -9.424 4.375 1.008 1.00 95.00 88 ILE A N 1
ATOM 691 C CA . ILE A 1 88 ? -9.358 5.550 0.139 1.00 95.00 88 ILE A CA 1
ATOM 692 C C . ILE A 1 88 ? -7.880 5.826 -0.119 1.00 95.00 88 ILE A C 1
ATOM 694 O O . ILE A 1 88 ? -7.130 6.127 0.808 1.00 95.00 88 ILE A O 1
ATOM 698 N N . TYR A 1 89 ? -7.464 5.687 -1.376 1.00 92.31 89 TYR A N 1
ATOM 699 C CA . TYR A 1 89 ? -6.098 5.942 -1.821 1.00 92.31 89 TYR A CA 1
ATOM 700 C C . TYR A 1 89 ? -6.071 7.176 -2.717 1.00 92.31 89 TYR A C 1
ATOM 702 O O . TYR A 1 89 ? -6.854 7.271 -3.661 1.00 92.31 89 TYR A O 1
ATOM 710 N N . PHE A 1 90 ? -5.158 8.098 -2.432 1.00 88.06 90 PHE A N 1
ATOM 711 C CA . PHE A 1 90 ? -4.905 9.263 -3.267 1.00 88.06 90 PHE A CA 1
ATOM 712 C C . PHE A 1 90 ? -3.428 9.649 -3.202 1.00 88.06 90 PHE A C 1
ATOM 714 O O . PHE A 1 90 ? -2.773 9.488 -2.169 1.00 88.06 90 PHE A O 1
ATOM 721 N N . GLU A 1 91 ? -2.904 10.148 -4.318 1.00 83.62 91 GLU A N 1
ATOM 722 C CA . GLU A 1 91 ? -1.572 10.741 -4.373 1.00 83.62 91 GLU A CA 1
ATOM 723 C C . GLU A 1 91 ? -1.683 12.220 -3.996 1.00 83.62 91 GLU A C 1
ATOM 725 O O . GLU A 1 91 ? -2.541 12.940 -4.498 1.00 83.62 91 GLU A O 1
ATOM 730 N N . ALA A 1 92 ? -0.845 12.665 -3.058 1.00 74.38 92 ALA A N 1
ATOM 731 C CA . ALA A 1 92 ? -0.911 14.027 -2.533 1.00 74.38 92 ALA A CA 1
ATOM 732 C C . ALA A 1 92 ? -0.698 15.077 -3.633 1.00 74.38 92 ALA A C 1
ATOM 734 O O . ALA A 1 92 ? -1.409 16.072 -3.652 1.00 74.38 92 ALA A O 1
ATOM 735 N N . ASP A 1 93 ? 0.214 14.816 -4.572 1.00 69.62 93 ASP A N 1
ATOM 736 C CA . ASP A 1 93 ? 0.533 15.728 -5.677 1.00 69.62 93 ASP A CA 1
ATOM 737 C C . ASP A 1 93 ? -0.646 15.909 -6.660 1.00 69.62 93 ASP A C 1
ATOM 739 O O . ASP A 1 93 ? -0.717 16.929 -7.337 1.00 69.62 93 ASP A O 1
ATOM 743 N N . ASP A 1 94 ? -1.583 14.953 -6.715 1.00 63.56 94 ASP A N 1
ATOM 744 C CA . ASP A 1 94 ? -2.769 15.009 -7.584 1.00 63.56 94 ASP A CA 1
ATOM 745 C C . ASP A 1 94 ? -3.984 15.668 -6.901 1.00 63.56 94 ASP A C 1
ATOM 747 O O . ASP A 1 94 ? -4.943 16.048 -7.573 1.00 63.56 94 ASP A O 1
ATOM 751 N N . VAL A 1 95 ? -3.981 15.765 -5.565 1.00 59.53 95 VAL A N 1
ATOM 752 C CA . VAL A 1 95 ? -5.142 16.211 -4.766 1.00 59.53 95 VAL A CA 1
ATOM 753 C C . VAL A 1 95 ? -4.891 17.529 -4.042 1.00 59.53 95 VAL A C 1
ATOM 755 O O . VAL A 1 95 ? -5.827 18.294 -3.820 1.00 59.53 95 VAL A O 1
ATOM 758 N N . ILE A 1 96 ? -3.647 17.798 -3.655 1.00 61.16 96 ILE A N 1
ATOM 759 C CA . ILE A 1 96 ? -3.271 19.031 -2.976 1.00 61.16 96 ILE A CA 1
ATOM 760 C C . ILE A 1 96 ? -2.866 20.029 -4.054 1.00 61.16 96 ILE A C 1
ATOM 762 O O . ILE A 1 96 ? -1.736 20.004 -4.540 1.00 61.16 96 ILE A O 1
ATOM 766 N N . ASP A 1 97 ? -3.785 20.925 -4.409 1.00 59.34 97 ASP A N 1
ATOM 767 C CA . ASP A 1 97 ? -3.384 22.165 -5.057 1.00 59.34 97 ASP A CA 1
ATOM 768 C C . ASP A 1 97 ? -2.549 22.959 -4.046 1.00 59.34 97 ASP A C 1
ATOM 770 O O . ASP A 1 97 ? -3.048 23.436 -3.025 1.00 59.34 97 ASP A O 1
ATOM 774 N N . VAL A 1 98 ? -1.242 23.033 -4.291 1.00 59.16 98 VAL A N 1
ATOM 775 C CA . VAL A 1 98 ? -0.304 23.748 -3.419 1.00 59.16 98 VAL A CA 1
ATOM 776 C C . VAL A 1 98 ? -0.666 25.239 -3.349 1.00 59.16 98 VAL A C 1
ATOM 778 O O . VAL A 1 98 ? -0.335 25.892 -2.359 1.00 59.16 98 VAL A O 1
ATOM 781 N N . GLU A 1 99 ? -1.378 25.772 -4.350 1.00 59.69 99 GLU A N 1
ATOM 782 C CA . GLU A 1 99 ? -1.854 27.159 -4.368 1.00 59.69 99 GLU A CA 1
ATOM 783 C C . GLU A 1 99 ? -3.123 27.385 -3.523 1.00 59.69 99 GLU A C 1
ATOM 785 O O . GLU A 1 99 ? -3.400 28.528 -3.161 1.00 59.69 99 GLU A O 1
ATOM 790 N N . ASP A 1 100 ? -3.845 26.325 -3.140 1.00 56.81 100 ASP A N 1
ATOM 791 C CA . ASP A 1 100 ? -5.127 26.398 -2.414 1.00 56.81 100 ASP A CA 1
ATOM 792 C C . ASP A 1 100 ? -5.004 25.970 -0.932 1.00 56.81 100 ASP A C 1
ATOM 794 O O . ASP A 1 100 ? -5.991 25.729 -0.228 1.00 56.81 100 ASP A O 1
ATOM 798 N N . VAL A 1 101 ? -3.769 25.888 -0.415 1.00 59.91 101 VAL A N 1
ATOM 799 C CA . VAL A 1 101 ? -3.496 25.655 1.012 1.00 59.91 101 VAL A CA 1
ATOM 800 C C . VAL A 1 101 ? -3.848 26.917 1.803 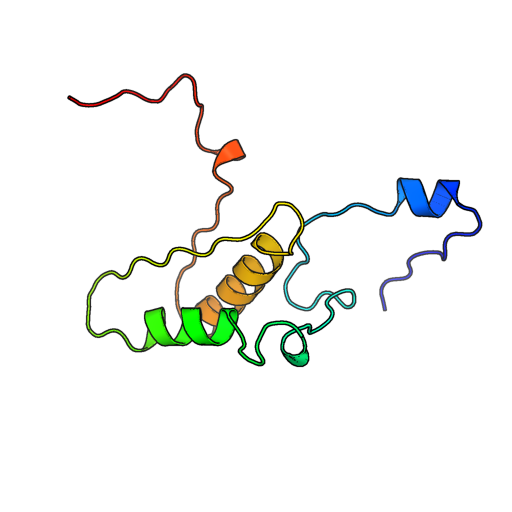1.00 59.91 101 VAL A C 1
ATOM 802 O O . VAL A 1 101 ? -3.005 27.771 2.084 1.00 59.91 101 VAL A O 1
ATOM 805 N N . VAL A 1 102 ? -5.116 27.033 2.195 1.00 59.06 102 VAL A N 1
ATOM 806 C CA . VAL A 1 102 ? -5.547 28.017 3.191 1.00 59.06 102 VAL A CA 1
ATOM 807 C C . VAL A 1 102 ? -4.987 27.583 4.544 1.00 59.06 102 VAL A C 1
ATOM 809 O O . VAL A 1 102 ? -5.496 26.662 5.182 1.00 59.06 102 VAL A O 1
ATOM 812 N N . TYR A 1 103 ? -3.920 28.245 4.987 1.00 54.94 103 TYR A N 1
ATOM 813 C CA . TYR A 1 103 ? -3.483 28.167 6.376 1.00 54.94 103 TYR A CA 1
ATOM 814 C C . TYR A 1 103 ? -4.613 28.707 7.260 1.00 54.94 103 TYR A C 1
ATOM 816 O O . TYR A 1 103 ? -4.944 29.889 7.194 1.00 54.94 103 TYR A O 1
ATOM 824 N N . SER A 1 104 ? -5.234 27.843 8.063 1.00 56.50 104 SER A N 1
ATOM 825 C CA . SER A 1 104 ? -6.028 28.301 9.200 1.00 56.50 104 SER A CA 1
ATOM 826 C C . SER A 1 104 ? -5.064 28.595 10.349 1.00 56.50 104 SER A C 1
ATOM 828 O O . SER A 1 104 ? -4.365 27.673 10.779 1.00 56.50 104 SER A O 1
ATOM 830 N N . ASP A 1 105 ? -5.017 29.858 10.781 1.00 54.78 105 ASP A N 1
ATOM 831 C CA . ASP A 1 105 ? -4.281 30.332 11.967 1.00 54.78 105 ASP A CA 1
ATOM 832 C C . ASP A 1 105 ? -4.523 29.473 13.224 1.00 54.78 105 ASP A C 1
ATOM 834 O O . ASP A 1 105 ? -5.671 29.001 13.423 1.00 54.78 105 ASP A O 1
#